Protein AF-A0A1H0AG09-F1 (afdb_monomer)

Solvent-accessible surface area (backbone atoms only — not comparable to full-atom values): 5092 Å² total; per-residue (Å²): 140,84,85,90,67,83,75,60,66,61,52,56,48,50,50,51,63,63,46,45,60,64,61,49,56,67,75,67,68,70,76,80,68,81,84,74,85,74,51,75,67,55,52,44,53,51,52,53,52,54,57,70,74,47,98,66,56,71,68,60,49,54,54,53,52,48,63,63,68,48,83,71,93,79,79,92,126

Radius of gyration: 27.37 Å; Cα contacts (8 Å, |Δi|>4): 11; chains: 1; bounding box: 34×25×82 Å

Foldseek 3Di:
DDDDDDCPVVVVVVVVVVVVVVVVVVVPPPPPDPDDDDDLVRVLVVVLVVLVPDPDDPVVSVVVNVVSPDDPPDDDD

Structure (mmCIF, N/CA/C/O backbone):
data_AF-A0A1H0AG09-F1
#
_entry.id   AF-A0A1H0AG09-F1
#
loop_
_atom_site.group_PDB
_atom_site.id
_atom_site.type_symbol
_atom_site.label_atom_id
_atom_site.label_alt_id
_atom_site.label_comp_id
_atom_site.label_asym_id
_atom_site.label_entity_id
_atom_site.label_seq_id
_atom_site.pdbx_PDB_ins_code
_atom_site.Cartn_x
_atom_site.Cartn_y
_atom_site.Cartn_z
_atom_site.occupancy
_atom_site.B_iso_or_equiv
_atom_site.auth_seq_id
_atom_site.auth_comp_id
_atom_site.auth_asym_id
_atom_site.auth_atom_id
_atom_site.pdbx_PDB_model_num
ATOM 1 N N . MET A 1 1 ? 10.182 15.314 63.745 1.00 39.25 1 MET A N 1
ATOM 2 C CA . MET A 1 1 ? 9.404 15.154 62.498 1.00 39.25 1 MET A CA 1
ATOM 3 C C . MET A 1 1 ? 9.497 13.697 62.085 1.00 39.25 1 MET A C 1
ATOM 5 O O . MET A 1 1 ? 10.514 13.293 61.544 1.00 39.25 1 MET A O 1
ATOM 9 N N . ALA A 1 2 ? 8.500 12.893 62.448 1.00 42.47 2 ALA A N 1
ATOM 10 C CA . ALA A 1 2 ? 8.427 11.488 62.070 1.00 42.47 2 ALA A CA 1
ATOM 11 C C . ALA A 1 2 ? 7.282 11.342 61.069 1.00 42.47 2 ALA A C 1
ATOM 13 O O . ALA A 1 2 ? 6.121 11.493 61.438 1.00 42.47 2 ALA A O 1
ATOM 14 N N . VAL A 1 3 ? 7.614 11.086 59.806 1.00 49.53 3 VAL A N 1
ATOM 15 C CA . VAL A 1 3 ? 6.648 10.581 58.830 1.00 49.53 3 VAL A CA 1
ATOM 16 C C . VAL A 1 3 ? 6.922 9.090 58.713 1.00 49.53 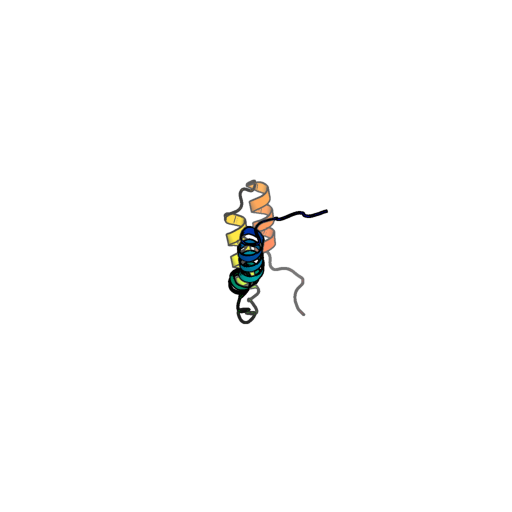3 VAL A C 1
ATOM 18 O O . VAL A 1 3 ? 7.791 8.649 57.967 1.00 49.53 3 VAL A O 1
ATOM 21 N N . SER A 1 4 ? 6.215 8.325 59.542 1.00 57.53 4 SER A N 1
ATOM 22 C CA . SER A 1 4 ? 6.055 6.887 59.365 1.00 57.53 4 SER A CA 1
ATOM 23 C C . SER A 1 4 ? 5.120 6.682 58.173 1.00 57.53 4 SER A C 1
ATOM 25 O O . SER A 1 4 ? 3.926 6.954 58.267 1.00 57.53 4 SER A O 1
ATOM 27 N N . GLY A 1 5 ? 5.679 6.286 57.030 1.00 51.56 5 GLY A N 1
ATOM 28 C CA . GLY A 1 5 ? 4.938 5.878 55.840 1.00 51.56 5 GLY A CA 1
ATOM 29 C C . GLY A 1 5 ? 5.309 4.440 55.494 1.00 51.56 5 GLY A C 1
ATOM 30 O O . GLY A 1 5 ? 6.485 4.134 55.309 1.00 51.56 5 GLY A O 1
ATOM 31 N N . CYS A 1 6 ? 4.320 3.549 55.454 1.00 48.12 6 CYS A N 1
ATOM 32 C CA . CYS A 1 6 ? 4.485 2.121 55.187 1.00 48.12 6 CYS A CA 1
ATOM 33 C C . CYS A 1 6 ? 5.333 1.858 53.915 1.00 48.12 6 CYS A C 1
ATOM 35 O O . CYS A 1 6 ? 4.941 2.308 52.839 1.00 48.12 6 CYS A O 1
ATOM 37 N N . PRO A 1 7 ? 6.438 1.086 53.976 1.00 54.53 7 PRO A N 1
ATOM 38 C CA . PRO A 1 7 ? 7.367 0.880 52.851 1.00 54.53 7 PRO A CA 1
ATOM 39 C C . PRO A 1 7 ? 6.894 -0.139 51.786 1.00 54.53 7 PRO A C 1
ATOM 41 O O . PRO A 1 7 ? 7.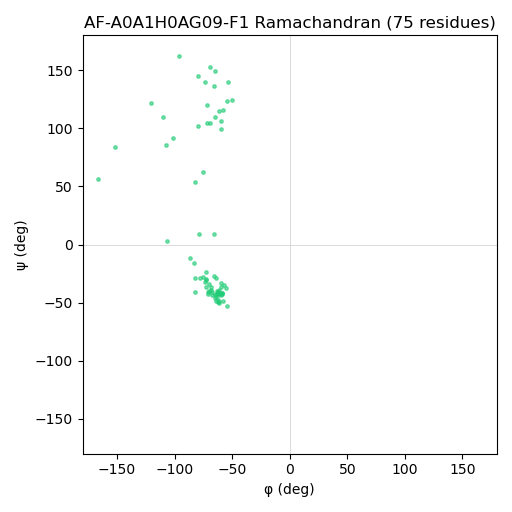675 -0.554 50.925 1.00 54.53 7 PRO A O 1
ATOM 44 N N . GLN A 1 8 ? 5.639 -0.600 51.850 1.00 53.22 8 GLN A N 1
ATOM 45 C CA . GLN A 1 8 ? 5.150 -1.721 51.035 1.00 53.22 8 GLN A CA 1
ATOM 46 C C . GLN A 1 8 ? 4.730 -1.293 49.616 1.00 53.22 8 GLN A C 1
ATOM 48 O O . GLN A 1 8 ? 5.059 -1.977 48.650 1.00 53.22 8 GLN A O 1
ATOM 53 N N . MET A 1 9 ? 4.052 -0.147 49.476 1.00 52.97 9 MET A N 1
ATOM 54 C CA . MET A 1 9 ? 3.447 0.309 48.211 1.00 52.97 9 MET A CA 1
ATOM 55 C C . MET A 1 9 ? 4.503 0.718 47.170 1.00 52.97 9 MET A C 1
ATOM 57 O O . MET A 1 9 ? 4.374 0.472 45.974 1.00 52.97 9 MET A O 1
ATOM 61 N N . ASN A 1 10 ? 5.604 1.277 47.654 1.00 64.25 10 ASN A N 1
ATOM 62 C CA . ASN A 1 10 ? 6.776 1.723 46.914 1.00 64.25 10 ASN A CA 1
ATOM 63 C C . ASN A 1 10 ? 7.637 0.554 46.412 1.00 64.25 10 ASN A C 1
ATOM 65 O O . ASN A 1 10 ? 8.195 0.654 45.323 1.00 64.25 10 ASN A O 1
ATOM 69 N N . ARG A 1 11 ? 7.703 -0.577 47.130 1.00 70.94 11 ARG A N 1
ATOM 70 C CA . ARG A 1 11 ? 8.407 -1.779 46.639 1.00 70.94 11 ARG A CA 1
ATOM 71 C C . ARG A 1 11 ? 7.667 -2.452 45.491 1.00 70.94 11 ARG A C 1
ATOM 73 O O . ARG A 1 11 ? 8.299 -2.840 44.514 1.00 70.94 11 ARG A O 1
ATOM 80 N N . THR A 1 12 ? 6.344 -2.571 45.586 1.00 75.75 12 THR A N 1
ATOM 81 C CA . THR A 1 12 ? 5.520 -3.134 44.506 1.00 75.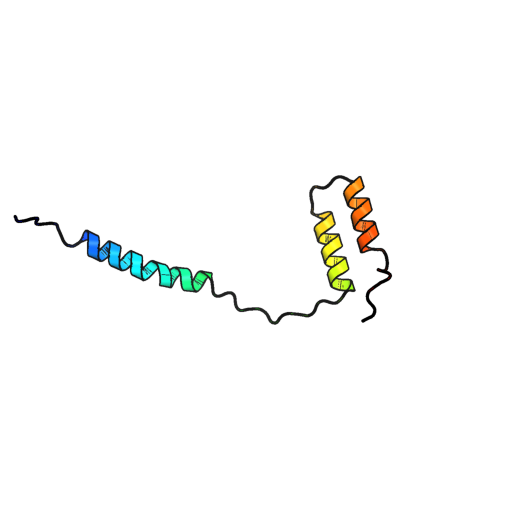75 12 THR A CA 1
ATOM 82 C C . THR A 1 12 ? 5.501 -2.232 43.279 1.00 75.75 12 THR A C 1
ATOM 84 O O . THR A 1 12 ? 5.646 -2.730 42.169 1.00 75.75 12 THR A O 1
ATOM 87 N N . LEU A 1 13 ? 5.411 -0.909 43.464 1.00 77.94 13 LEU A N 1
ATOM 88 C CA . LEU A 1 13 ? 5.508 0.049 42.360 1.00 77.94 13 LEU A CA 1
ATOM 89 C C . LEU A 1 13 ? 6.893 0.019 41.702 1.00 77.94 13 LEU A C 1
ATOM 91 O O . LEU A 1 13 ? 6.977 -0.020 40.480 1.00 77.94 13 LEU A O 1
ATOM 95 N N . ALA A 1 14 ? 7.974 -0.044 42.486 1.00 80.38 14 ALA A N 1
ATOM 96 C CA . ALA A 1 14 ? 9.329 -0.172 41.950 1.00 80.38 14 ALA A CA 1
ATOM 97 C C . ALA A 1 14 ? 9.518 -1.474 41.154 1.00 80.38 14 ALA A C 1
ATOM 99 O O . ALA A 1 14 ? 10.107 -1.455 40.075 1.00 80.38 14 ALA A O 1
ATOM 100 N N . ALA A 1 15 ? 8.975 -2.592 41.646 1.00 79.94 15 ALA A N 1
ATOM 101 C CA . ALA A 1 15 ? 9.009 -3.867 40.934 1.00 79.94 15 ALA A CA 1
ATOM 102 C C . ALA A 1 15 ? 8.241 -3.806 39.604 1.00 79.94 15 ALA A C 1
ATOM 104 O O . ALA A 1 15 ? 8.713 -4.325 38.597 1.00 79.94 15 ALA A O 1
ATOM 105 N N . LEU A 1 16 ? 7.091 -3.130 39.577 1.00 81.00 16 LEU A N 1
ATOM 106 C CA . LEU A 1 16 ? 6.262 -2.998 38.379 1.00 81.00 16 LEU A CA 1
ATOM 107 C C . LEU A 1 16 ? 6.923 -2.085 37.331 1.00 81.00 16 LEU A C 1
ATOM 109 O O . LEU A 1 16 ? 6.958 -2.425 36.148 1.00 81.00 16 LEU A O 1
ATOM 113 N N . VAL A 1 17 ? 7.548 -0.987 37.769 1.00 83.88 17 VAL A N 1
ATOM 114 C CA . VAL A 1 17 ? 8.345 -0.091 36.913 1.00 83.88 17 VAL A CA 1
ATOM 115 C C . VAL A 1 17 ? 9.548 -0.820 36.306 1.00 83.88 17 VAL A C 1
ATOM 117 O O . VAL A 1 17 ? 9.819 -0.653 35.121 1.00 83.88 17 VAL A O 1
ATOM 120 N N . LEU A 1 18 ? 10.230 -1.675 37.075 1.00 80.31 18 LEU A N 1
ATOM 121 C CA . LEU A 1 18 ? 11.348 -2.490 36.581 1.00 80.31 18 LEU A CA 1
ATOM 122 C C . LEU A 1 18 ? 10.901 -3.644 35.666 1.00 80.31 18 LEU A C 1
ATOM 124 O O . LEU A 1 18 ? 11.642 -4.025 34.764 1.00 80.31 18 LEU A O 1
ATOM 128 N N . ALA A 1 19 ? 9.693 -4.180 35.857 1.00 78.94 19 ALA A N 1
ATOM 129 C CA . ALA A 1 19 ? 9.138 -5.250 35.025 1.00 78.94 19 ALA A CA 1
ATOM 130 C C . ALA A 1 19 ? 8.609 -4.752 33.667 1.00 78.94 19 ALA A C 1
ATOM 132 O O . ALA A 1 19 ? 8.641 -5.484 32.679 1.00 78.94 19 ALA A O 1
ATOM 133 N N . THR A 1 20 ? 8.157 -3.499 33.597 1.00 78.38 20 THR A N 1
ATOM 134 C CA . THR A 1 20 ? 7.619 -2.873 32.378 1.00 78.38 20 THR A CA 1
ATOM 135 C C . THR A 1 20 ? 8.587 -2.946 31.179 1.00 78.38 20 THR A C 1
ATOM 137 O O . THR A 1 20 ? 8.191 -3.480 30.144 1.00 78.38 20 THR A O 1
ATOM 140 N N . PRO A 1 21 ? 9.865 -2.518 31.265 1.00 77.12 21 PRO A N 1
ATOM 141 C CA . PRO A 1 21 ? 10.784 -2.582 30.125 1.00 77.12 21 PRO A CA 1
ATOM 142 C C . PRO A 1 21 ? 11.086 -4.016 29.660 1.00 77.12 21 PRO A C 1
ATOM 144 O O . PRO A 1 21 ? 11.303 -4.223 28.471 1.00 77.12 21 PRO A O 1
ATOM 147 N N . LEU A 1 22 ? 11.042 -5.011 30.556 1.00 77.19 22 LEU A N 1
ATOM 148 C CA . LEU A 1 22 ? 11.229 -6.426 30.204 1.00 77.19 22 LEU A CA 1
ATOM 149 C C . LEU A 1 22 ? 10.058 -6.963 29.368 1.00 77.19 22 LEU A C 1
ATOM 151 O O . LEU A 1 22 ? 10.271 -7.729 28.431 1.00 77.19 22 LEU A O 1
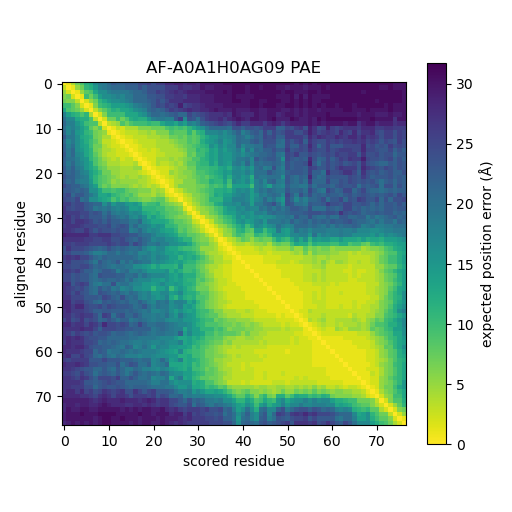ATOM 155 N N . LEU A 1 23 ? 8.831 -6.522 29.664 1.00 76.62 23 LEU A N 1
ATOM 156 C CA . LEU A 1 23 ? 7.643 -6.865 28.879 1.00 76.62 23 LEU A CA 1
ATOM 157 C C . LEU A 1 23 ? 7.616 -6.135 27.526 1.00 76.62 23 LEU A C 1
ATOM 159 O O . LEU A 1 23 ? 7.222 -6.722 26.518 1.00 76.62 23 LEU A O 1
ATOM 163 N N . LEU A 1 24 ? 8.078 -4.879 27.470 1.00 75.81 24 LEU A N 1
ATOM 164 C CA . LEU A 1 24 ? 8.157 -4.126 26.212 1.00 75.81 24 LEU A CA 1
ATOM 165 C C . LEU A 1 24 ? 9.318 -4.565 25.308 1.00 75.81 24 LEU A C 1
ATOM 167 O O . LEU A 1 24 ? 9.189 -4.462 24.088 1.00 75.81 24 LEU A O 1
ATOM 171 N N . ALA A 1 25 ? 10.414 -5.097 25.858 1.00 72.56 25 ALA A N 1
ATOM 172 C CA . ALA A 1 25 ? 11.532 -5.612 25.063 1.00 72.56 25 ALA A CA 1
ATOM 173 C C . ALA A 1 25 ? 11.096 -6.747 24.115 1.00 72.56 25 ALA A C 1
ATOM 175 O O . ALA A 1 25 ? 11.586 -6.837 22.991 1.00 72.56 25 ALA A O 1
ATOM 176 N N . GLY A 1 26 ? 10.113 -7.561 24.522 1.00 66.50 26 GLY A N 1
ATOM 177 C CA . GLY A 1 26 ? 9.512 -8.589 23.667 1.00 66.50 26 GLY A CA 1
ATOM 178 C C . GLY A 1 26 ? 8.598 -8.040 22.565 1.00 66.50 26 GLY A C 1
ATOM 179 O O . GLY A 1 26 ? 8.431 -8.690 21.538 1.00 66.50 26 GLY A O 1
ATOM 180 N N . CYS A 1 27 ? 8.045 -6.834 22.729 1.00 69.00 27 CYS A N 1
ATOM 181 C CA . CYS A 1 27 ? 7.142 -6.222 21.746 1.00 69.00 27 CYS A CA 1
ATOM 182 C C . CYS A 1 27 ? 7.873 -5.520 20.592 1.00 69.00 27 CYS A C 1
ATOM 184 O O . CYS A 1 27 ? 7.252 -5.242 19.570 1.00 69.00 27 CYS A O 1
ATOM 186 N N . SER A 1 28 ? 9.174 -5.242 20.730 1.00 65.50 28 SER A N 1
ATOM 187 C CA . SER A 1 28 ? 9.977 -4.602 19.676 1.00 65.50 28 SER A CA 1
ATOM 188 C C . SER A 1 28 ? 10.943 -5.559 18.973 1.00 65.50 28 SER A C 1
ATOM 190 O O . SER A 1 28 ? 11.703 -5.118 18.109 1.00 65.50 28 SER A O 1
ATOM 192 N N . SER A 1 29 ? 10.926 -6.853 19.312 1.00 67.94 29 SER A N 1
ATOM 193 C CA . SER A 1 29 ? 11.749 -7.874 18.654 1.00 67.94 29 SER A CA 1
ATOM 194 C C . SER A 1 29 ? 11.168 -8.228 17.282 1.00 67.94 29 SER A C 1
ATOM 196 O O . SER A 1 29 ? 10.715 -9.34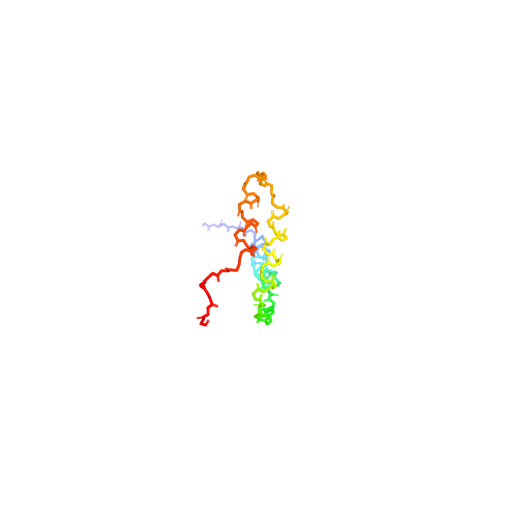2 17.030 1.00 67.94 29 SER A O 1
ATOM 198 N N . HIS A 1 30 ? 11.123 -7.244 16.388 1.00 69.38 30 HIS A N 1
ATOM 199 C CA . HIS A 1 30 ? 10.888 -7.482 14.978 1.00 69.38 30 HIS A CA 1
ATOM 200 C C . HIS A 1 30 ? 12.222 -7.939 14.392 1.00 69.38 30 HIS A C 1
ATOM 202 O O . HIS A 1 30 ? 13.136 -7.133 14.210 1.00 69.38 30 HIS A O 1
ATOM 208 N N . GLN A 1 31 ? 12.372 -9.246 14.168 1.00 72.56 31 GLN A N 1
ATOM 209 C CA . GLN A 1 31 ? 13.498 -9.738 13.385 1.00 72.56 31 GLN A CA 1
ATOM 210 C C . GLN A 1 31 ? 13.359 -9.114 12.000 1.00 72.56 31 GLN A C 1
ATOM 212 O O . GLN A 1 31 ? 12.354 -9.342 11.331 1.00 72.56 31 GLN A O 1
ATOM 217 N N . ALA A 1 32 ? 14.312 -8.261 11.622 1.00 66.56 32 ALA A N 1
ATOM 218 C CA . ALA A 1 32 ? 14.328 -7.677 10.294 1.00 66.56 32 ALA A CA 1
ATOM 219 C C . ALA A 1 32 ? 14.416 -8.833 9.292 1.00 66.56 32 ALA A C 1
ATOM 221 O O . ALA A 1 32 ? 15.448 -9.500 9.196 1.00 66.56 32 ALA A O 1
ATOM 222 N N . GLU A 1 33 ? 13.303 -9.113 8.614 1.00 74.50 33 GLU A N 1
ATOM 223 C CA . GLU A 1 33 ? 13.291 -10.011 7.467 1.00 74.50 33 GLU A CA 1
ATOM 224 C C . GLU A 1 33 ? 14.344 -9.513 6.469 1.00 74.50 33 GLU A C 1
ATOM 226 O O . GLU A 1 33 ? 14.488 -8.296 6.293 1.00 74.50 33 GLU A O 1
ATOM 231 N N . PRO A 1 34 ? 15.103 -10.419 5.830 1.00 73.31 34 PRO A N 1
ATOM 232 C CA . PRO A 1 34 ? 16.055 -10.019 4.810 1.00 73.31 34 PRO A CA 1
ATOM 233 C C . PRO A 1 34 ? 15.321 -9.198 3.750 1.00 73.31 34 PRO A C 1
ATOM 235 O O . PRO A 1 34 ? 14.329 -9.655 3.179 1.00 73.31 34 PRO A O 1
ATOM 238 N N . GLU A 1 35 ? 15.796 -7.974 3.513 1.00 70.38 35 GLU A N 1
ATOM 239 C CA . GLU A 1 35 ? 15.191 -7.044 2.565 1.00 70.38 35 GLU A CA 1
ATOM 240 C C . GLU A 1 35 ? 15.187 -7.678 1.168 1.00 70.38 35 GLU A C 1
ATOM 242 O O . GLU A 1 35 ? 16.203 -7.732 0.471 1.00 70.38 35 GLU A O 1
ATOM 247 N N . ARG A 1 36 ? 14.038 -8.230 0.765 1.00 79.31 36 ARG A N 1
ATOM 248 C CA . ARG A 1 36 ? 13.855 -8.748 -0.588 1.00 79.31 36 ARG A CA 1
ATOM 249 C C . ARG A 1 36 ? 13.765 -7.571 -1.544 1.00 79.31 36 ARG A C 1
ATOM 251 O O . ARG A 1 36 ? 12.846 -6.760 -1.463 1.00 79.31 36 ARG A O 1
ATOM 258 N N . VAL A 1 37 ? 14.689 -7.520 -2.497 1.00 81.75 37 VAL A N 1
ATOM 259 C CA . VAL A 1 37 ? 14.597 -6.591 -3.623 1.00 81.75 37 VAL A CA 1
ATOM 260 C C . VAL A 1 37 ? 13.444 -7.038 -4.520 1.00 81.75 37 VAL A C 1
ATOM 262 O O . VAL A 1 37 ? 13.552 -8.027 -5.246 1.00 81.75 37 VAL A O 1
ATOM 265 N N . TYR A 1 38 ? 12.330 -6.316 -4.453 1.00 84.00 38 TYR A N 1
ATOM 266 C CA . TYR A 1 38 ? 11.156 -6.592 -5.273 1.00 84.00 38 TYR A CA 1
ATOM 267 C C . TYR A 1 38 ? 11.375 -6.178 -6.728 1.00 84.00 38 TYR A C 1
ATOM 269 O O . TYR A 1 38 ? 11.939 -5.122 -7.032 1.00 84.00 38 TYR A O 1
ATOM 277 N N . SER A 1 39 ? 10.887 -7.001 -7.656 1.00 87.50 39 SER A N 1
ATOM 278 C CA . SER A 1 39 ? 10.949 -6.672 -9.082 1.00 87.50 39 SER A CA 1
ATOM 279 C C . SER A 1 39 ? 10.013 -5.504 -9.420 1.00 87.50 39 SER A C 1
ATOM 281 O O . SER A 1 39 ? 8.972 -5.309 -8.792 1.00 87.50 39 SER A O 1
ATOM 283 N N . ARG A 1 40 ? 10.316 -4.731 -10.472 1.00 85.69 40 ARG A N 1
ATOM 284 C CA . ARG A 1 40 ? 9.431 -3.629 -10.914 1.00 85.69 40 ARG A CA 1
ATOM 285 C C . ARG A 1 40 ? 8.014 -4.106 -11.236 1.00 85.69 40 ARG A C 1
ATOM 287 O O . ARG A 1 40 ? 7.056 -3.371 -11.017 1.00 85.69 40 ARG A O 1
ATOM 294 N N . THR A 1 41 ? 7.884 -5.317 -11.769 1.00 86.56 41 THR A N 1
ATOM 295 C CA . THR A 1 41 ? 6.596 -5.959 -12.056 1.00 86.56 41 THR A CA 1
ATOM 296 C C . THR A 1 41 ? 5.811 -6.242 -10.784 1.00 86.56 41 THR A C 1
ATOM 298 O O . THR A 1 41 ? 4.625 -5.932 -10.727 1.00 86.56 41 THR A O 1
ATOM 301 N N . GLU A 1 42 ? 6.483 -6.746 -9.755 1.00 88.12 42 GLU A N 1
ATOM 302 C CA . GLU A 1 42 ? 5.886 -7.067 -8.460 1.00 88.12 42 GLU A CA 1
ATOM 303 C C . GLU A 1 42 ? 5.432 -5.811 -7.714 1.00 88.12 42 GLU A C 1
ATOM 305 O O . GLU A 1 42 ? 4.293 -5.737 -7.249 1.00 88.12 42 GLU A O 1
ATOM 310 N N . ILE A 1 43 ? 6.269 -4.769 -7.717 1.00 89.31 43 ILE A N 1
ATOM 311 C CA . ILE A 1 43 ? 5.930 -3.460 -7.146 1.00 89.31 43 ILE A CA 1
ATOM 312 C C . ILE A 1 43 ? 4.694 -2.877 -7.843 1.00 89.31 43 ILE A C 1
ATOM 314 O O . ILE A 1 43 ? 3.785 -2.372 -7.184 1.00 89.31 43 ILE A O 1
ATOM 318 N N . LYS A 1 44 ? 4.619 -2.972 -9.177 1.00 90.12 44 LYS A N 1
ATOM 319 C CA . LYS A 1 44 ? 3.460 -2.487 -9.940 1.00 90.12 44 LYS A CA 1
ATOM 320 C C . LYS A 1 44 ? 2.189 -3.269 -9.622 1.00 90.12 44 LYS A C 1
ATOM 322 O O . LYS A 1 44 ? 1.151 -2.645 -9.408 1.00 90.12 44 LYS A O 1
ATOM 327 N N . SER A 1 45 ? 2.249 -4.601 -9.572 1.00 89.38 45 SER A N 1
ATOM 328 C CA . SER A 1 45 ? 1.080 -5.417 -9.217 1.00 89.38 45 SER A CA 1
ATOM 329 C C . SER A 1 45 ? 0.592 -5.123 -7.803 1.00 89.38 45 SER A C 1
ATOM 331 O O . SER A 1 45 ? -0.609 -4.971 -7.593 1.00 89.38 45 SER A O 1
ATOM 333 N N . PHE A 1 46 ? 1.522 -4.955 -6.863 1.00 91.75 46 PHE A N 1
ATOM 334 C CA . PHE A 1 46 ? 1.209 -4.603 -5.486 1.00 91.75 46 PHE A CA 1
ATOM 335 C C . PHE A 1 46 ? 0.540 -3.226 -5.390 1.00 91.75 46 PHE A C 1
ATOM 337 O O . PHE A 1 46 ? -0.495 -3.076 -4.744 1.00 91.75 46 PHE A O 1
ATOM 344 N N . ALA A 1 47 ? 1.078 -2.226 -6.092 1.00 92.50 47 ALA A N 1
ATOM 345 C CA . ALA A 1 47 ? 0.503 -0.886 -6.115 1.00 92.50 47 ALA A CA 1
ATOM 346 C C . ALA A 1 47 ? -0.926 -0.873 -6.686 1.00 92.50 47 ALA A C 1
ATOM 348 O O . ALA A 1 47 ? -1.783 -0.164 -6.165 1.00 92.50 47 ALA A O 1
ATOM 349 N N . VAL A 1 48 ? -1.204 -1.663 -7.731 1.00 91.06 48 VAL A N 1
ATOM 350 C CA . VAL A 1 48 ? -2.551 -1.767 -8.321 1.00 91.06 48 VAL A CA 1
ATOM 351 C C . VAL A 1 48 ? -3.536 -2.463 -7.376 1.00 91.06 48 VAL A C 1
ATOM 353 O O . VAL A 1 48 ? -4.682 -2.017 -7.284 1.00 91.06 48 VAL A O 1
ATOM 356 N N . ASP A 1 49 ? -3.110 -3.506 -6.659 1.00 92.19 49 ASP A N 1
ATOM 357 C CA . ASP A 1 49 ? -3.941 -4.175 -5.646 1.00 92.19 49 ASP A CA 1
ATOM 358 C C . ASP A 1 49 ? -4.310 -3.216 -4.507 1.00 92.19 49 ASP A C 1
ATOM 360 O O . ASP A 1 49 ? -5.488 -3.028 -4.188 1.00 92.19 49 ASP A O 1
ATOM 364 N N . LEU A 1 50 ? -3.311 -2.513 -3.964 1.00 92.31 50 LEU A N 1
ATOM 365 C CA . LEU A 1 50 ? -3.516 -1.522 -2.911 1.00 92.31 50 LEU A CA 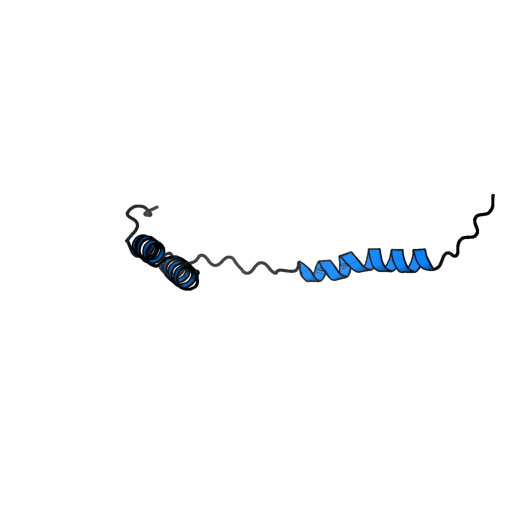1
ATOM 366 C C . LEU A 1 50 ? -4.464 -0.404 -3.368 1.00 92.31 50 LEU A C 1
ATOM 368 O O . LEU A 1 50 ? -5.370 -0.008 -2.632 1.00 92.31 50 LEU A O 1
ATOM 372 N N . LEU A 1 51 ? -4.291 0.068 -4.605 1.00 91.25 51 LEU A N 1
ATOM 373 C CA . LEU A 1 51 ? -5.157 1.073 -5.214 1.00 91.25 51 LEU A CA 1
ATOM 374 C C . LEU A 1 51 ? -6.616 0.597 -5.276 1.00 91.25 51 LEU A C 1
ATOM 376 O O . LEU A 1 51 ? -7.521 1.371 -4.971 1.00 91.25 51 LEU A O 1
ATOM 380 N N . GLY A 1 52 ? -6.848 -0.671 -5.632 1.00 88.25 52 GLY A N 1
ATOM 381 C CA . GLY A 1 52 ? -8.183 -1.274 -5.704 1.00 88.25 52 GLY A CA 1
ATOM 382 C C . GLY A 1 52 ? -8.886 -1.404 -4.353 1.00 88.25 52 GLY A C 1
ATOM 383 O O . GLY A 1 52 ? -10.112 -1.367 -4.301 1.00 88.25 52 GLY A O 1
ATOM 384 N N . LYS A 1 53 ? -8.123 -1.510 -3.263 1.00 92.38 53 LYS A N 1
ATOM 385 C CA . LYS A 1 53 ? -8.650 -1.625 -1.892 1.00 92.38 53 LYS A CA 1
ATOM 386 C C . LYS A 1 53 ? -8.929 -0.269 -1.240 1.00 92.38 53 LYS A C 1
ATOM 388 O O . LYS A 1 53 ? -9.561 -0.215 -0.188 1.00 92.38 53 LYS A O 1
ATOM 393 N N . SER A 1 54 ? -8.462 0.822 -1.842 1.00 89.31 54 SER A N 1
ATOM 394 C CA . SER A 1 54 ? -8.668 2.173 -1.320 1.00 89.31 54 SER A CA 1
ATOM 395 C C . SER A 1 54 ? -10.061 2.727 -1.655 1.00 89.31 54 SER A C 1
ATOM 397 O O . SER A 1 54 ? -10.604 2.493 -2.734 1.00 89.31 54 SER A O 1
ATOM 399 N N . SER A 1 55 ? -10.643 3.514 -0.747 1.00 89.44 55 SER A N 1
ATOM 400 C CA . SER A 1 55 ? -11.972 4.123 -0.907 1.00 89.44 55 SER A CA 1
ATOM 401 C C . SER A 1 55 ? -11.938 5.412 -1.747 1.00 89.44 55 SER A C 1
ATOM 403 O O . SER A 1 55 ? -12.367 6.472 -1.290 1.00 89.44 55 SER A O 1
ATOM 405 N N . MET A 1 56 ? -11.376 5.356 -2.957 1.00 89.81 56 MET A N 1
ATOM 406 C CA . MET A 1 56 ? -11.234 6.529 -3.827 1.00 89.81 56 MET A CA 1
ATOM 407 C C . MET A 1 56 ? -12.350 6.671 -4.868 1.00 89.81 56 MET A C 1
ATOM 409 O O . MET A 1 56 ? -13.047 5.715 -5.208 1.00 89.81 56 MET A O 1
ATOM 413 N N . SER A 1 57 ? -12.491 7.878 -5.425 1.00 92.94 57 SER A N 1
ATOM 414 C CA . SER A 1 57 ? -13.402 8.116 -6.545 1.00 92.94 57 SER A CA 1
ATOM 415 C C . SER A 1 57 ? -12.949 7.357 -7.797 1.00 92.94 57 SER A C 1
ATOM 417 O O . SER A 1 57 ? -11.757 7.162 -8.047 1.00 92.94 57 SER A O 1
ATOM 419 N N . ARG A 1 58 ? -13.917 6.957 -8.628 1.00 89.75 58 ARG A N 1
ATOM 420 C CA . ARG A 1 58 ? -13.674 6.218 -9.879 1.00 89.75 58 ARG A CA 1
ATOM 421 C C . ARG A 1 58 ? -12.711 6.948 -10.821 1.00 89.75 58 ARG A C 1
ATOM 423 O O . ARG A 1 58 ? -11.898 6.305 -11.480 1.00 89.75 58 ARG A O 1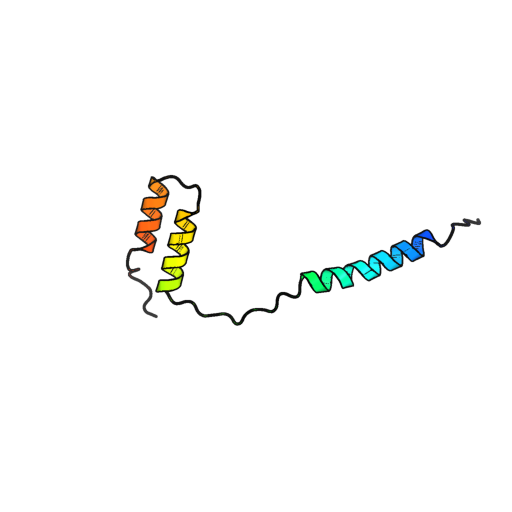
ATOM 430 N N . GLU A 1 59 ? -12.810 8.272 -10.885 1.00 93.00 5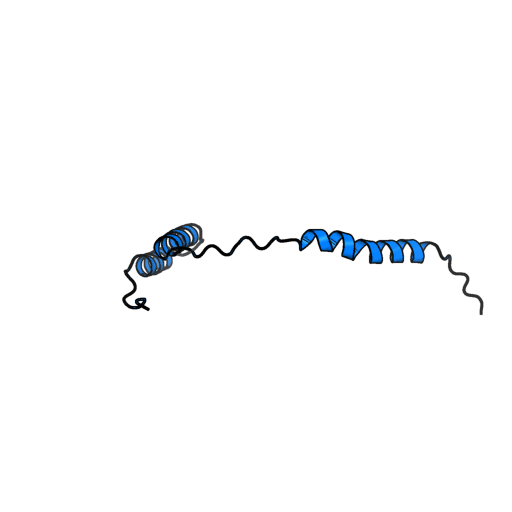9 GLU A N 1
ATOM 431 C CA . GLU A 1 59 ? -11.946 9.111 -11.718 1.00 93.00 59 GLU A CA 1
ATOM 432 C C . GLU A 1 59 ? -10.484 9.035 -11.263 1.00 93.00 59 GLU A C 1
ATOM 434 O O . GLU A 1 59 ? -9.592 8.747 -12.065 1.00 93.00 59 GLU A O 1
ATOM 439 N N . ASN A 1 60 ? -10.251 9.199 -9.959 1.00 92.06 60 ASN A N 1
ATOM 440 C CA . ASN A 1 60 ? -8.921 9.083 -9.376 1.00 92.06 60 ASN A CA 1
ATOM 441 C C . ASN A 1 60 ? -8.363 7.670 -9.5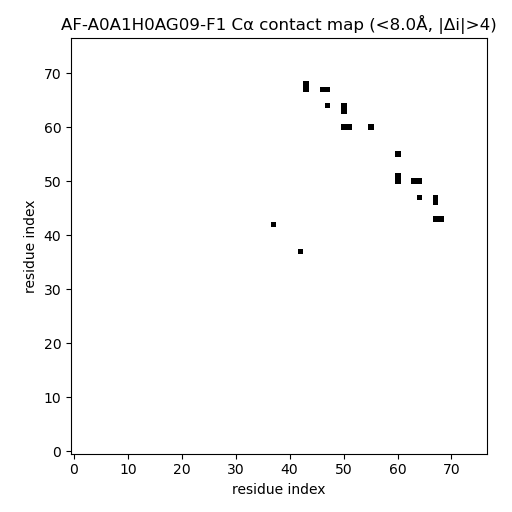74 1.00 92.06 60 ASN A C 1
ATOM 443 O O . ASN A 1 60 ? -7.219 7.518 -10.003 1.00 92.06 60 ASN A O 1
ATOM 447 N N . TYR A 1 61 ? -9.189 6.639 -9.383 1.00 92.75 61 TYR A N 1
ATOM 448 C CA . TYR A 1 61 ? -8.790 5.253 -9.622 1.00 92.75 61 TYR A CA 1
ATOM 449 C C . TYR A 1 61 ? -8.323 5.031 -11.061 1.00 92.75 61 TYR A C 1
ATOM 451 O O . TYR A 1 61 ? -7.242 4.486 -11.285 1.00 92.75 61 TYR A O 1
ATOM 459 N N . ALA A 1 62 ? -9.094 5.498 -12.045 1.00 92.44 62 ALA A N 1
ATOM 460 C CA . ALA A 1 62 ? -8.741 5.363 -13.454 1.00 92.44 62 ALA A CA 1
ATOM 461 C C . ALA A 1 62 ? -7.427 6.089 -13.790 1.00 92.44 62 ALA A C 1
ATOM 463 O O . ALA A 1 62 ? -6.575 5.529 -14.486 1.00 92.44 62 ALA A O 1
ATOM 464 N N . LYS A 1 63 ? -7.234 7.300 -13.252 1.00 92.75 63 LYS A N 1
ATOM 465 C CA . LYS A 1 63 ? -6.013 8.094 -13.437 1.00 92.75 63 LYS A CA 1
ATOM 466 C C . LYS A 1 63 ? -4.779 7.379 -12.884 1.00 92.75 63 LYS A C 1
ATOM 468 O O . LYS A 1 63 ? -3.790 7.223 -13.601 1.00 92.75 63 LYS A O 1
ATOM 473 N N . TYR A 1 64 ? -4.836 6.906 -11.639 1.00 91.56 64 TYR A N 1
ATOM 474 C CA . TYR A 1 64 ? -3.700 6.239 -10.998 1.00 91.56 64 TYR A CA 1
ATOM 475 C C . TYR A 1 64 ? -3.421 4.859 -11.594 1.00 91.56 64 TYR A C 1
ATOM 477 O O . TYR A 1 64 ? -2.267 4.526 -11.860 1.00 91.56 64 TYR A O 1
ATOM 485 N N . ARG A 1 65 ? -4.464 4.079 -11.900 1.00 91.00 65 ARG A N 1
ATOM 486 C CA . ARG A 1 65 ? -4.316 2.780 -12.568 1.00 91.00 65 ARG A CA 1
ATOM 487 C C . ARG A 1 65 ? -3.613 2.923 -13.914 1.00 91.00 65 ARG A C 1
ATOM 489 O O . ARG A 1 65 ? -2.741 2.116 -14.235 1.00 91.00 65 ARG A O 1
ATOM 496 N N . ARG A 1 66 ? -3.963 3.954 -14.688 1.00 90.31 66 ARG A N 1
ATOM 497 C CA . ARG A 1 66 ? -3.309 4.261 -15.964 1.00 90.31 66 ARG A CA 1
ATOM 498 C C . ARG A 1 66 ? -1.827 4.582 -15.774 1.00 90.31 66 ARG A C 1
ATOM 500 O O . ARG A 1 66 ? -1.002 3.957 -16.429 1.00 90.31 66 ARG A O 1
ATOM 507 N N . ALA A 1 67 ? -1.490 5.462 -14.832 1.00 89.00 67 ALA A N 1
ATOM 508 C CA . ALA A 1 67 ? -0.101 5.828 -14.548 1.00 89.00 67 ALA A CA 1
ATOM 509 C C . ALA A 1 67 ? 0.767 4.629 -14.112 1.00 89.00 67 ALA A C 1
ATOM 511 O O . ALA A 1 67 ? 1.927 4.535 -14.501 1.00 89.00 67 ALA A O 1
ATOM 512 N N . LEU A 1 68 ? 0.205 3.689 -13.342 1.00 87.62 68 LEU A N 1
ATOM 513 C CA . LEU A 1 68 ? 0.907 2.467 -12.922 1.00 87.62 68 LEU A CA 1
ATOM 514 C C . LEU A 1 68 ? 1.081 1.449 -14.065 1.00 87.62 68 LEU A C 1
ATOM 516 O O . LEU A 1 68 ? 2.064 0.701 -14.093 1.00 87.62 68 LEU A O 1
ATOM 520 N N . SER A 1 69 ? 0.137 1.430 -15.011 1.00 83.25 69 SER A N 1
ATOM 521 C CA . SER A 1 69 ? 0.132 0.505 -16.152 1.00 83.25 69 SER A CA 1
ATOM 522 C C . SER A 1 69 ? 1.023 0.979 -17.300 1.00 83.25 69 SER A C 1
ATOM 524 O O . SER A 1 69 ? 1.559 0.155 -18.040 1.00 83.25 69 SER A O 1
ATOM 526 N N . GLU A 1 70 ? 1.205 2.291 -17.458 1.00 82.62 70 GLU A N 1
ATOM 527 C CA . GLU A 1 70 ? 2.053 2.836 -18.513 1.00 82.62 70 GLU A CA 1
ATOM 528 C C . GLU A 1 70 ? 3.534 2.453 -18.280 1.00 82.62 70 GLU A C 1
ATOM 530 O O . GLU A 1 70 ? 4.042 2.474 -17.147 1.00 82.62 70 GLU A O 1
ATOM 535 N N . PRO A 1 71 ? 4.263 2.042 -19.336 1.00 66.94 71 PRO A N 1
ATOM 536 C CA . PRO A 1 71 ? 5.699 1.834 -19.242 1.00 66.94 71 PRO A CA 1
ATOM 537 C C . PRO A 1 71 ? 6.354 3.189 -18.961 1.00 66.94 71 PRO A C 1
ATOM 539 O O . PRO A 1 71 ? 6.364 4.079 -19.811 1.00 66.94 71 PRO A O 1
ATOM 542 N N . SER A 1 72 ? 6.868 3.371 -17.743 1.00 64.19 72 SER A N 1
ATOM 543 C CA . SER A 1 72 ? 7.561 4.597 -17.354 1.00 64.19 72 SER A CA 1
ATOM 544 C C . SER A 1 72 ? 8.739 4.814 -18.298 1.00 64.19 72 SER A C 1
ATOM 546 O O . SER A 1 72 ? 9.685 4.032 -18.308 1.00 64.19 72 SER A O 1
ATOM 548 N N . ARG A 1 73 ? 8.693 5.896 -19.081 1.00 61.00 73 ARG A N 1
ATOM 549 C CA . ARG A 1 73 ? 9.732 6.287 -20.051 1.00 61.00 73 ARG A CA 1
ATOM 550 C C . ARG A 1 73 ? 11.087 6.667 -19.425 1.00 61.00 73 ARG A C 1
ATOM 552 O O . ARG A 1 73 ? 11.961 7.149 -20.131 1.00 61.00 73 ARG A O 1
ATOM 559 N N . GLY A 1 74 ? 11.287 6.449 -18.129 1.00 61.16 74 GLY A N 1
ATOM 560 C CA . GLY A 1 74 ? 12.514 6.805 -17.425 1.00 61.16 74 GLY A CA 1
ATOM 561 C C . GLY A 1 74 ? 12.762 5.882 -16.245 1.00 61.16 74 GLY A C 1
ATOM 562 O O . GLY A 1 74 ? 12.379 6.192 -15.123 1.00 61.16 74 GLY A O 1
ATOM 563 N N . SER A 1 75 ? 13.370 4.726 -16.495 1.00 48.34 75 SER A N 1
ATOM 564 C CA . SER A 1 75 ? 14.074 3.965 -15.458 1.00 48.34 75 SER A CA 1
ATOM 565 C C . SER A 1 75 ? 14.939 2.878 -16.100 1.00 48.34 75 SER A C 1
ATOM 567 O O . SER A 1 75 ? 14.770 1.686 -15.863 1.00 48.34 75 SER A O 1
ATOM 569 N N . GLY A 1 76 ? 15.817 3.326 -16.997 1.00 53.22 76 GLY A N 1
ATOM 570 C CA . GLY A 1 76 ? 17.014 2.605 -17.400 1.00 53.22 76 GLY A CA 1
ATOM 571 C C . GLY A 1 76 ? 18.212 3.321 -16.792 1.00 53.22 76 GLY A C 1
ATOM 572 O O . GLY A 1 76 ? 18.754 4.220 -17.424 1.00 53.22 76 GLY A O 1
ATOM 573 N N . ILE A 1 77 ? 18.526 2.970 -15.548 1.00 42.25 77 ILE A N 1
ATOM 574 C CA . ILE A 1 77 ? 19.853 3.001 -14.923 1.00 42.25 77 ILE A CA 1
ATOM 575 C C . ILE A 1 77 ? 19.828 1.970 -13.801 1.00 42.25 77 ILE A C 1
ATOM 577 O O . ILE A 1 77 ? 18.790 1.926 -13.095 1.00 42.25 77 ILE A O 1
#

Mean predicted aligned error: 15.19 Å

Secondary structure (DSSP, 8-state):
------THHHHHHHHHHHHHHHHHHTTS-----------HHHHHHHHHHHHHHS---HHHHHHHHHHHHS--S----

pLDDT: mean 76.57, std 14.79, range [39.25, 93.0]

Sequence (77 aa):
MAVSGCPQMNRTLAALVLATPLLLAGCSSHQAEPERVYSRTEIKSFAVDLLGKSSMSRENYAKYRRALSEPSRGSGI

Organism: NCBI:txid198616

Nearest PDB structures (foldseek):
  8z9q-assembly1_B  TM=4.477E-01  e=4.144E+00  Thogoto virus (isolate SiAr 126)